Protein AF-A0A7C3HI94-F1 (afdb_monomer_lite)

Foldseek 3Di:
DVVCVVVVHQFEEECPDPDQQVNVVVVPGNHYYPDCPPVVVVCCVVCVVPPPD

Radius of gyration: 11.73 Å; chains: 1; bounding box: 26×27×23 Å

pLDDT: mean 79.42, std 10.22, range [44.16, 88.75]

Secondary structure (DSSP, 8-state):
-HHHHHTT---EEE--SSS-HHHHHTT--SEEES-S--HHHHHHHHHTT----

Structure (mmCIF, N/CA/C/O backbone):
data_AF-A0A7C3HI94-F1
#
_entry.id   AF-A0A7C3HI94-F1
#
loop_
_atom_site.group_PDB
_atom_site.id
_atom_site.type_symbol
_atom_site.label_atom_id
_atom_site.label_alt_id
_atom_site.label_comp_id
_atom_site.label_asym_id
_atom_site.label_entity_id
_atom_site.label_seq_id
_atom_site.pdbx_PDB_ins_code
_atom_site.Cartn_x
_atom_site.Cartn_y
_atom_site.Cartn_z
_atom_site.occupancy
_atom_site.B_iso_or_equiv
_atom_site.auth_seq_id
_atom_site.auth_comp_id
_atom_site.auth_asym_id
_atom_site.auth_atom_id
_atom_site.pdbx_PDB_model_num
ATOM 1 N N . ILE A 1 1 ? 3.239 -5.332 5.126 1.00 72.75 1 ILE A N 1
ATOM 2 C CA . ILE A 1 1 ? 1.805 -5.557 4.799 1.00 72.75 1 ILE A CA 1
ATOM 3 C C . ILE A 1 1 ? 1.075 -6.318 5.913 1.00 72.75 1 ILE A C 1
ATOM 5 O O . ILE A 1 1 ? 0.298 -5.694 6.621 1.00 72.75 1 ILE A O 1
ATOM 9 N N . ARG A 1 2 ? 1.356 -7.611 6.165 1.00 74.62 2 ARG A N 1
ATOM 10 C CA . ARG A 1 2 ? 0.640 -8.384 7.212 1.00 74.62 2 ARG A CA 1
ATOM 11 C C . ARG A 1 2 ? 0.739 -7.799 8.633 1.00 74.62 2 ARG A C 1
ATOM 13 O O . ARG A 1 2 ? -0.250 -7.829 9.350 1.00 74.62 2 ARG A O 1
ATOM 20 N N . CYS A 1 3 ? 1.893 -7.243 9.019 1.00 77.38 3 CYS A N 1
ATOM 21 C CA . CYS A 1 3 ? 2.078 -6.613 10.336 1.00 77.38 3 CYS A CA 1
ATOM 22 C C . CYS A 1 3 ? 1.169 -5.382 10.534 1.00 77.38 3 CYS A C 1
ATOM 24 O O . CYS A 1 3 ? 0.487 -5.281 11.547 1.00 77.38 3 CYS A O 1
ATOM 26 N N . ALA A 1 4 ? 1.074 -4.504 9.527 1.00 77.44 4 ALA A N 1
ATOM 27 C CA . ALA A 1 4 ? 0.185 -3.340 9.563 1.00 77.44 4 ALA A CA 1
ATOM 28 C C . ALA A 1 4 ? -1.288 -3.758 9.711 1.00 77.44 4 ALA A C 1
ATOM 30 O O . ALA A 1 4 ? -1.989 -3.252 10.583 1.00 77.44 4 ALA A O 1
ATOM 31 N N . ARG A 1 5 ? -1.720 -4.777 8.955 1.00 76.38 5 ARG A N 1
ATOM 32 C CA . ARG A 1 5 ? -3.074 -5.338 9.064 1.00 76.38 5 ARG A CA 1
ATOM 33 C C . ARG A 1 5 ? -3.356 -5.937 10.445 1.00 76.38 5 ARG A C 1
ATOM 35 O O . ARG A 1 5 ? -4.435 -5.726 10.988 1.00 76.38 5 ARG A O 1
ATOM 42 N N . ALA A 1 6 ? -2.395 -6.653 11.031 1.00 79.06 6 ALA A N 1
ATOM 43 C CA . ALA A 1 6 ? -2.526 -7.190 12.387 1.00 79.0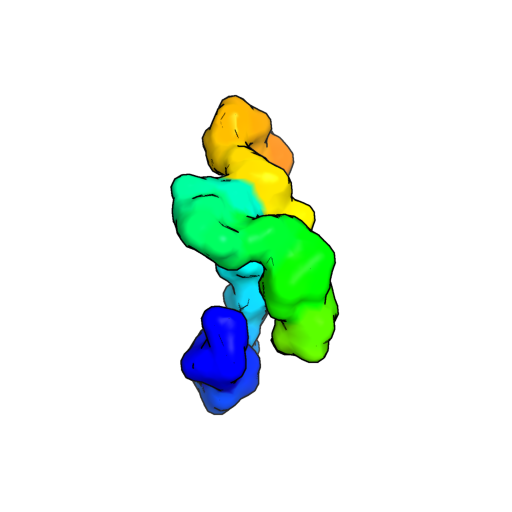6 6 ALA A CA 1
ATOM 44 C C . ALA A 1 6 ? -2.692 -6.075 13.437 1.00 79.06 6 ALA A C 1
ATOM 46 O O . ALA A 1 6 ? -3.436 -6.243 14.399 1.00 79.06 6 ALA A O 1
ATOM 47 N N . GLY A 1 7 ? -2.060 -4.921 13.212 1.00 77.62 7 GLY A N 1
ATOM 48 C CA . GLY A 1 7 ? -2.217 -3.715 14.024 1.00 77.62 7 GLY A CA 1
ATOM 49 C C . GLY A 1 7 ? -3.434 -2.847 13.681 1.00 77.62 7 GLY A C 1
ATOM 50 O O . GLY A 1 7 ? -3.533 -1.752 14.223 1.00 77.62 7 GLY A O 1
ATOM 51 N N . LYS A 1 8 ? -4.336 -3.290 12.786 1.00 75.81 8 LYS A N 1
ATOM 52 C CA . LYS A 1 8 ? -5.454 -2.488 12.237 1.00 75.81 8 LYS A CA 1
ATOM 53 C C . LYS A 1 8 ? -5.020 -1.152 11.606 1.00 75.81 8 LYS A C 1
ATOM 55 O O . LYS A 1 8 ? -5.825 -0.235 11.486 1.00 75.81 8 LYS A O 1
ATOM 60 N N . ALA A 1 9 ? -3.760 -1.041 11.198 1.00 80.88 9 ALA A N 1
ATOM 61 C CA . ALA A 1 9 ? -3.242 0.120 10.490 1.00 80.88 9 ALA A CA 1
ATOM 62 C C . ALA A 1 9 ? -3.485 -0.024 8.981 1.00 80.88 9 ALA A C 1
ATOM 64 O O . ALA A 1 9 ? -3.464 -1.140 8.452 1.00 80.88 9 ALA A O 1
ATOM 65 N N . LYS A 1 10 ? -3.656 1.105 8.279 1.00 82.62 10 LYS A N 1
ATOM 66 C CA . LYS A 1 10 ? -3.726 1.127 6.810 1.00 82.62 10 LYS A CA 1
ATOM 67 C C . LYS A 1 10 ? -2.399 0.649 6.222 1.00 82.62 10 LYS A C 1
ATOM 69 O O . LYS A 1 10 ? -1.335 1.177 6.550 1.00 82.62 10 LYS A O 1
ATOM 74 N N . ALA A 1 11 ? -2.445 -0.366 5.365 1.00 86.25 11 ALA A N 1
ATOM 75 C CA . ALA A 1 11 ? -1.257 -0.952 4.767 1.00 86.25 11 ALA A CA 1
ATOM 76 C C . ALA A 1 11 ? -0.966 -0.310 3.405 1.00 86.25 11 ALA A C 1
ATOM 78 O O . ALA A 1 11 ? -1.519 -0.723 2.389 1.00 86.25 11 ALA A O 1
ATOM 79 N N . VAL A 1 12 ? -0.046 0.653 3.381 1.00 86.62 12 VAL A N 1
ATOM 80 C CA . VAL A 1 12 ? 0.497 1.217 2.137 1.00 86.62 12 VAL A CA 1
ATOM 81 C C . VAL A 1 12 ? 1.728 0.408 1.720 1.00 86.62 12 VAL A C 1
ATOM 83 O O . VAL A 1 12 ? 2.705 0.320 2.466 1.00 86.62 12 VAL A O 1
ATOM 86 N N . ALA A 1 13 ? 1.669 -0.241 0.560 1.00 86.62 13 ALA A N 1
ATOM 87 C CA . ALA A 1 13 ? 2.771 -0.995 -0.026 1.00 86.62 13 ALA A CA 1
ATOM 88 C C . ALA A 1 13 ? 3.413 -0.203 -1.168 1.00 86.62 13 ALA A C 1
ATOM 90 O O . ALA A 1 13 ? 2.717 0.445 -1.945 1.00 86.62 13 ALA A O 1
ATOM 91 N N . VAL A 1 14 ? 4.736 -0.292 -1.291 1.00 87.31 14 VAL A N 1
ATOM 92 C CA . VAL A 1 14 ? 5.488 0.333 -2.381 1.00 87.31 14 VAL A CA 1
ATOM 93 C C . VAL A 1 14 ? 6.444 -0.675 -3.010 1.00 87.31 14 VAL A C 1
ATOM 95 O O . VAL A 1 14 ? 7.188 -1.355 -2.301 1.00 87.31 14 VAL A O 1
ATOM 98 N N . ALA A 1 15 ? 6.422 -0.778 -4.336 1.00 87.00 15 ALA A N 1
ATOM 99 C CA . ALA A 1 15 ? 7.265 -1.671 -5.128 1.00 87.00 15 ALA A CA 1
ATOM 100 C C . ALA A 1 15 ? 8.661 -1.075 -5.405 1.00 87.00 15 ALA A C 1
ATOM 102 O O . ALA A 1 15 ? 9.225 -1.248 -6.477 1.00 87.00 15 ALA A O 1
ATOM 103 N N . SER A 1 16 ? 9.257 -0.399 -4.420 1.00 81.25 16 SER A N 1
ATOM 104 C CA . SER A 1 16 ? 10.578 0.238 -4.550 1.00 81.25 16 SER A CA 1
ATOM 105 C C . SER A 1 16 ? 11.764 -0.719 -4.352 1.00 81.25 16 SER A C 1
ATOM 107 O O . SER A 1 16 ? 12.917 -0.291 -4.379 1.00 81.25 16 SER A O 1
ATOM 109 N N . GLY A 1 17 ? 11.496 -2.007 -4.111 1.00 76.81 17 GLY A N 1
ATOM 110 C CA . GLY A 1 17 ? 12.498 -3.044 -3.856 1.00 76.81 17 GLY A CA 1
ATOM 111 C C . GLY A 1 17 ? 12.426 -4.199 -4.857 1.00 76.81 17 GLY A C 1
ATOM 112 O O . GLY A 1 17 ? 11.931 -4.059 -5.967 1.00 76.81 17 GLY A O 1
ATOM 113 N N . TRP A 1 18 ? 12.893 -5.384 -4.458 1.00 73.38 18 TRP A N 1
ATOM 114 C CA . TRP A 1 18 ? 12.913 -6.572 -5.331 1.00 73.38 18 TRP A CA 1
ATOM 115 C C . TRP A 1 18 ? 11.549 -7.237 -5.556 1.00 73.38 18 TRP A C 1
ATOM 117 O O . TRP A 1 18 ? 11.444 -8.180 -6.339 1.00 73.38 18 TRP A O 1
ATOM 127 N N . HIS A 1 19 ? 10.509 -6.782 -4.861 1.00 77.50 19 HIS A N 1
ATOM 128 C CA . HIS A 1 19 ? 9.158 -7.296 -5.027 1.00 77.50 19 HIS A CA 1
ATOM 129 C C . HIS A 1 19 ? 8.386 -6.414 -5.999 1.00 77.50 19 HIS A C 1
ATOM 131 O O . HIS A 1 19 ? 8.219 -5.220 -5.762 1.00 77.50 19 HIS A O 1
ATOM 137 N N . THR A 1 20 ? 7.896 -7.028 -7.073 1.00 80.81 20 THR A N 1
ATOM 138 C CA . THR A 1 20 ? 7.042 -6.365 -8.055 1.00 80.81 20 THR A CA 1
ATOM 139 C C . THR A 1 20 ? 5.697 -5.986 -7.439 1.00 80.81 20 THR A C 1
ATOM 141 O O . THR A 1 20 ? 5.225 -6.6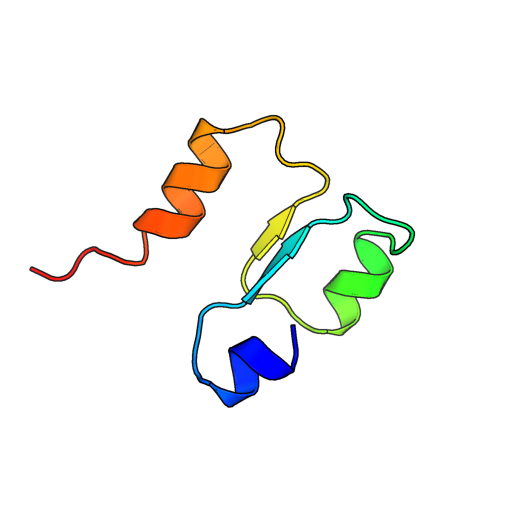20 -6.489 1.00 80.81 20 THR A O 1
ATOM 144 N N . ALA A 1 21 ? 5.046 -4.976 -8.017 1.00 79.69 21 ALA A N 1
ATOM 145 C CA . ALA A 1 21 ? 3.708 -4.551 -7.616 1.00 79.69 21 ALA A CA 1
ATOM 146 C C . ALA A 1 21 ? 2.706 -5.725 -7.605 1.00 79.69 21 ALA A C 1
ATOM 148 O O . ALA A 1 21 ? 1.949 -5.877 -6.650 1.00 79.69 21 ALA A O 1
ATOM 149 N N . ASP A 1 22 ? 2.775 -6.619 -8.597 1.00 78.81 22 ASP A N 1
ATOM 150 C CA . ASP A 1 22 ? 1.938 -7.825 -8.676 1.00 78.81 22 ASP A CA 1
ATOM 151 C C . ASP A 1 22 ? 2.123 -8.764 -7.468 1.00 78.81 22 ASP A C 1
ATOM 153 O O . ASP A 1 22 ? 1.152 -9.202 -6.848 1.00 78.81 22 ASP A O 1
ATOM 157 N N . ALA A 1 23 ? 3.372 -9.000 -7.050 1.00 83.25 23 ALA A N 1
ATOM 158 C CA . ALA A 1 23 ? 3.658 -9.820 -5.877 1.00 83.25 23 ALA A CA 1
ATOM 159 C C . ALA A 1 23 ? 3.112 -9.186 -4.588 1.00 83.25 23 ALA A C 1
ATOM 161 O O . ALA A 1 23 ? 2.664 -9.900 -3.691 1.00 83.25 23 ALA A O 1
ATOM 162 N N . LEU A 1 24 ? 3.127 -7.853 -4.485 1.00 80.88 24 LEU A N 1
ATOM 163 C CA . LEU A 1 24 ? 2.579 -7.124 -3.338 1.00 80.88 24 LEU A CA 1
ATOM 164 C C . LEU A 1 24 ? 1.043 -7.097 -3.354 1.00 80.88 24 LEU A C 1
ATOM 166 O O . LEU A 1 24 ? 0.436 -7.211 -2.288 1.00 80.88 24 LEU A O 1
ATOM 170 N N . ALA A 1 25 ? 0.415 -7.026 -4.531 1.00 82.12 25 ALA A N 1
ATOM 171 C CA . ALA A 1 25 ? -1.039 -7.025 -4.701 1.00 82.12 25 ALA A CA 1
ATOM 172 C C . ALA A 1 25 ? -1.702 -8.293 -4.135 1.00 82.12 25 ALA A C 1
ATOM 174 O O . ALA A 1 25 ? -2.780 -8.219 -3.543 1.00 82.12 25 ALA A O 1
ATOM 175 N N . GLN A 1 26 ? -1.020 -9.441 -4.207 1.00 84.94 26 GLN A N 1
ATOM 176 C CA . GLN A 1 26 ? -1.488 -10.708 -3.624 1.00 84.94 26 GLN A CA 1
ATOM 177 C C . GLN A 1 26 ? -1.681 -10.643 -2.097 1.00 84.94 26 GLN A C 1
ATOM 179 O O . GLN A 1 26 ? -2.451 -11.416 -1.528 1.00 84.94 26 GLN A O 1
ATOM 184 N N . TYR A 1 27 ? -1.016 -9.705 -1.415 1.00 83.44 27 TYR A N 1
ATOM 185 C CA . TYR A 1 27 ? -1.170 -9.484 0.025 1.00 83.44 27 TYR A CA 1
ATOM 186 C C . TYR A 1 27 ? -2.269 -8.470 0.373 1.00 83.44 27 TYR A C 1
ATOM 188 O O . TYR A 1 27 ? -2.437 -8.156 1.554 1.00 83.44 27 TYR A O 1
ATOM 196 N N . GLN A 1 28 ? -3.015 -7.988 -0.629 1.00 79.31 28 GLN A N 1
ATOM 197 C CA . GLN A 1 28 ? -4.126 -7.043 -0.502 1.00 79.31 28 GLN A CA 1
ATOM 198 C C . GLN A 1 28 ? -3.778 -5.790 0.333 1.00 79.31 28 GLN A C 1
ATOM 200 O O . GLN A 1 28 ? -4.408 -5.546 1.364 1.00 79.31 28 GLN A O 1
ATOM 205 N N . PRO A 1 29 ? -2.750 -5.009 -0.033 1.00 83.00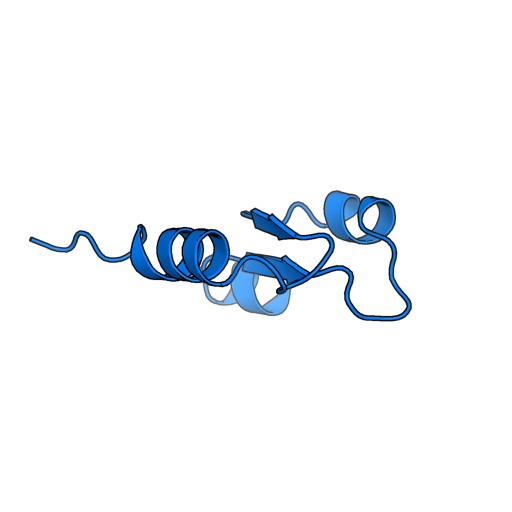 29 PRO A N 1
ATOM 206 C CA . PRO A 1 29 ? -2.514 -3.719 0.608 1.00 83.00 29 PRO A CA 1
ATOM 207 C C . PRO A 1 29 ? -3.687 -2.761 0.336 1.00 83.00 29 PRO A C 1
ATOM 209 O O . PRO A 1 29 ? -4.347 -2.873 -0.693 1.00 83.00 29 PRO A O 1
ATOM 212 N N . ASP A 1 30 ? -3.937 -1.824 1.250 1.00 84.94 30 ASP A N 1
ATOM 213 C CA . ASP A 1 30 ? -4.964 -0.786 1.074 1.00 84.94 30 ASP A CA 1
ATOM 214 C C . ASP A 1 30 ? -4.587 0.174 -0.059 1.00 84.94 30 ASP A C 1
ATOM 216 O O . ASP A 1 30 ? -5.438 0.611 -0.828 1.00 84.94 30 ASP A O 1
ATOM 220 N N . HIS A 1 31 ? -3.291 0.458 -0.189 1.00 86.50 31 HIS A N 1
ATOM 221 C CA . HIS A 1 31 ? -2.737 1.247 -1.282 1.00 86.50 31 HIS A CA 1
ATOM 222 C C . HIS A 1 31 ? -1.453 0.596 -1.788 1.00 86.50 31 HIS A C 1
ATOM 224 O O . HIS A 1 31 ? -0.644 0.116 -0.991 1.00 86.50 31 HIS A O 1
ATOM 230 N N . LEU A 1 32 ? -1.263 0.583 -3.105 1.00 87.31 32 LEU A N 1
ATOM 231 C CA . LEU A 1 32 ? -0.084 0.029 -3.758 1.00 87.31 32 LEU A CA 1
ATOM 232 C C . LEU A 1 32 ? 0.509 1.069 -4.703 1.00 87.31 32 LEU A C 1
ATOM 234 O O . LEU A 1 32 ? -0.159 1.502 -5.635 1.00 87.31 32 LEU A O 1
ATOM 238 N N . PHE A 1 33 ? 1.770 1.414 -4.473 1.00 87.06 33 PHE A N 1
ATOM 239 C CA . PHE A 1 33 ? 2.530 2.343 -5.297 1.00 87.06 33 PHE A CA 1
ATOM 240 C C . PHE A 1 33 ? 3.671 1.626 -6.008 1.00 87.06 33 PHE A C 1
ATOM 242 O O . PHE A 1 33 ? 4.320 0.753 -5.432 1.00 87.06 33 PHE A O 1
ATOM 249 N N . ASP A 1 34 ? 3.946 2.018 -7.248 1.00 84.56 34 ASP A N 1
ATOM 250 C CA . ASP A 1 34 ? 5.131 1.556 -7.975 1.00 84.56 34 ASP A CA 1
ATOM 251 C C . ASP A 1 34 ? 6.403 2.244 -7.445 1.00 84.56 34 ASP A C 1
ATOM 253 O O . ASP A 1 34 ? 7.423 1.607 -7.196 1.00 84.56 34 ASP A O 1
ATOM 257 N N . ASN A 1 35 ? 6.307 3.542 -7.150 1.00 83.56 35 ASN A N 1
ATOM 258 C CA . ASN A 1 35 ? 7.382 4.359 -6.597 1.00 83.56 35 ASN A CA 1
ATOM 259 C C . ASN A 1 35 ? 6.818 5.496 -5.718 1.00 83.56 35 ASN A C 1
ATOM 261 O O . ASN A 1 35 ? 5.608 5.684 -5.638 1.00 83.56 35 ASN A O 1
ATOM 265 N N . LEU A 1 36 ? 7.701 6.241 -5.043 1.00 85.88 36 LEU A N 1
ATOM 266 C CA . LEU A 1 36 ? 7.342 7.406 -4.212 1.00 85.88 36 LEU A CA 1
ATOM 267 C C . LEU A 1 36 ? 7.673 8.741 -4.897 1.00 85.88 36 LEU A C 1
ATOM 269 O O . LEU A 1 36 ? 7.889 9.742 -4.217 1.00 85.88 36 LEU A O 1
ATOM 273 N N . SER A 1 37 ? 7.794 8.761 -6.226 1.00 87.19 37 SER A N 1
ATOM 274 C CA . SER A 1 37 ? 8.142 9.988 -6.947 1.00 87.19 37 SER A CA 1
ATOM 275 C C . SER A 1 37 ? 7.028 11.028 -6.858 1.00 87.19 37 SER A C 1
ATOM 277 O O . SER A 1 37 ? 7.319 12.219 -6.752 1.00 87.19 37 SER A O 1
ATOM 279 N N . ASP A 1 38 ? 5.770 10.586 -6.825 1.00 85.88 38 ASP A N 1
ATOM 280 C CA . ASP A 1 38 ? 4.618 11.473 -6.694 1.00 85.88 38 ASP A CA 1
ATOM 281 C C . ASP A 1 38 ? 4.315 11.774 -5.220 1.00 85.88 38 ASP A C 1
ATOM 283 O O . ASP A 1 38 ? 3.509 11.128 -4.548 1.00 85.88 38 ASP A O 1
ATOM 287 N N . THR A 1 39 ? 5.061 12.734 -4.675 1.00 87.00 39 THR A N 1
ATOM 288 C CA . THR A 1 39 ? 5.019 13.040 -3.238 1.00 87.00 39 THR A CA 1
ATOM 289 C C . THR A 1 39 ? 3.644 13.573 -2.821 1.00 87.00 39 THR A C 1
ATOM 291 O O . THR A 1 39 ? 3.185 13.272 -1.721 1.00 87.00 39 THR A O 1
ATOM 294 N N . GLU A 1 40 ? 2.956 14.319 -3.690 1.00 88.56 40 GLU A N 1
ATOM 295 C CA . GLU A 1 40 ? 1.613 14.842 -3.407 1.00 88.56 40 GLU A CA 1
ATOM 296 C C . GLU A 1 40 ? 0.574 13.722 -3.285 1.00 88.56 40 GLU A C 1
ATOM 298 O O . GLU A 1 40 ? -0.220 13.717 -2.341 1.00 88.56 40 GLU A O 1
ATOM 303 N N . GLU A 1 41 ? 0.602 12.736 -4.186 1.00 85.44 41 GLU A N 1
ATOM 304 C CA . GLU A 1 41 ? -0.283 11.571 -4.125 1.00 85.44 41 GLU A CA 1
ATOM 305 C C . GLU A 1 41 ? -0.012 10.698 -2.888 1.00 85.44 41 GLU A C 1
ATOM 307 O O . GLU A 1 41 ? -0.948 10.247 -2.213 1.00 85.44 41 GLU A O 1
ATOM 312 N N . VAL A 1 42 ? 1.263 10.518 -2.529 1.00 87.69 42 VAL A N 1
ATOM 313 C CA . VAL A 1 42 ? 1.664 9.786 -1.319 1.00 87.69 42 VAL A CA 1
ATOM 314 C C . VAL A 1 42 ? 1.168 10.504 -0.064 1.00 87.69 42 VAL A C 1
ATOM 316 O O . VAL A 1 42 ? 0.561 9.872 0.801 1.00 87.69 42 VAL A O 1
ATOM 319 N N . LEU A 1 43 ? 1.370 11.821 0.034 1.00 88.75 43 LEU A N 1
ATOM 320 C CA . LEU A 1 43 ? 0.892 12.621 1.163 1.00 88.75 43 LEU A CA 1
ATOM 321 C C . LEU A 1 43 ? -0.632 12.573 1.264 1.00 88.75 43 LEU A C 1
ATOM 323 O O . LEU A 1 43 ? -1.157 12.319 2.345 1.00 88.75 43 LEU A O 1
ATOM 327 N N . ARG A 1 44 ? -1.350 12.727 0.146 1.00 87.12 44 ARG A N 1
ATOM 328 C CA . ARG A 1 44 ? -2.809 12.580 0.121 1.00 87.12 44 ARG A CA 1
ATOM 329 C C . ARG A 1 44 ? -3.227 11.209 0.635 1.00 87.12 44 ARG A C 1
ATOM 331 O O . ARG A 1 44 ? -4.152 11.124 1.421 1.00 87.12 44 ARG A O 1
ATOM 338 N N . THR A 1 45 ? -2.539 10.145 0.251 1.00 86.25 45 THR A N 1
ATOM 339 C CA . THR A 1 45 ? -2.887 8.785 0.681 1.00 86.25 45 THR A CA 1
ATOM 340 C C . THR A 1 45 ? -2.608 8.540 2.165 1.00 86.25 45 THR A C 1
ATOM 342 O O . THR A 1 45 ? -3.395 7.881 2.846 1.00 86.25 45 THR A O 1
ATOM 345 N N . LEU A 1 46 ? -1.512 9.095 2.688 1.00 83.31 46 LEU A N 1
ATOM 346 C CA . LEU A 1 46 ? -1.155 8.999 4.104 1.00 83.31 46 LEU A CA 1
ATOM 347 C C . LEU A 1 46 ? -2.093 9.830 4.992 1.00 83.31 46 LEU A C 1
ATOM 349 O O . LEU A 1 46 ? -2.495 9.360 6.056 1.00 83.31 46 LEU A O 1
ATOM 353 N N . PHE A 1 47 ? -2.467 11.032 4.546 1.00 82.62 47 PHE A N 1
ATOM 354 C CA . PHE A 1 47 ? -3.236 11.998 5.335 1.00 82.62 47 PHE A CA 1
ATOM 355 C C . PHE A 1 47 ? -4.741 12.027 5.035 1.00 82.62 47 PHE A C 1
ATOM 357 O O . PHE A 1 47 ? -5.490 12.482 5.885 1.00 82.62 47 PHE A O 1
ATOM 364 N N . ALA A 1 48 ? -5.235 11.451 3.932 1.00 69.06 48 ALA A N 1
ATOM 365 C CA . ALA A 1 48 ? -6.681 11.257 3.699 1.00 69.06 48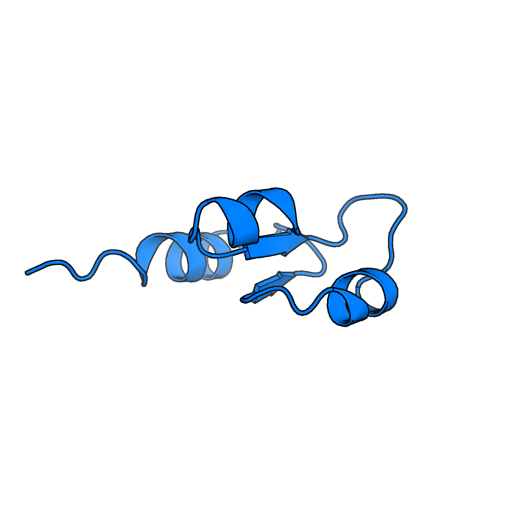 ALA A CA 1
ATOM 366 C C . ALA A 1 48 ? -7.312 10.238 4.667 1.00 69.06 48 ALA A C 1
ATOM 368 O O . ALA A 1 48 ? -8.505 9.965 4.628 1.00 69.06 48 ALA A O 1
ATOM 369 N N . ALA A 1 49 ? -6.507 9.603 5.522 1.00 59.47 49 ALA A N 1
ATOM 370 C CA . ALA A 1 49 ? -6.993 8.834 6.658 1.00 59.47 49 ALA A CA 1
ATOM 371 C C . ALA A 1 49 ? -7.271 9.691 7.901 1.00 59.47 49 ALA A C 1
ATOM 373 O O . ALA A 1 49 ? -7.888 9.177 8.824 1.00 59.47 49 ALA A O 1
ATOM 374 N N . GLN A 1 50 ? -6.781 10.933 7.929 1.00 54.16 50 GLN A N 1
ATOM 375 C CA . GLN A 1 50 ? -6.861 11.857 9.056 1.00 54.16 50 GLN A CA 1
ATOM 376 C C . GLN A 1 50 ? -7.807 13.009 8.704 1.00 54.16 50 GLN A C 1
ATOM 378 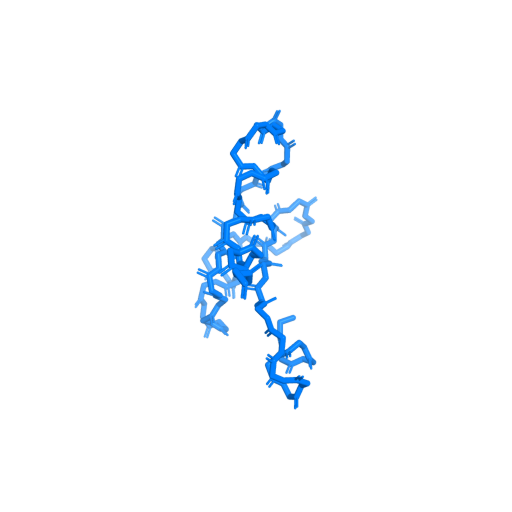O O . GLN A 1 50 ? -7.412 14.167 8.628 1.00 54.16 50 GLN A O 1
ATOM 383 N N . GLU A 1 51 ? -9.064 12.665 8.453 1.00 51.38 51 GLU A N 1
ATOM 384 C CA . GLU A 1 51 ? -10.193 13.587 8.590 1.00 51.38 51 GLU A CA 1
ATOM 385 C C . GLU A 1 51 ? -10.930 13.167 9.869 1.00 51.38 51 GLU A C 1
ATOM 387 O O . GLU A 1 51 ? -12.053 12.673 9.837 1.00 51.38 51 GLU A O 1
ATOM 392 N N . ASP A 1 52 ? -10.221 13.249 10.996 1.00 48.00 52 ASP A N 1
ATOM 393 C CA . ASP A 1 52 ? -10.833 13.264 12.320 1.00 48.00 52 ASP A CA 1
ATOM 394 C C . ASP A 1 52 ? -11.219 14.731 12.592 1.00 48.00 52 ASP A C 1
AT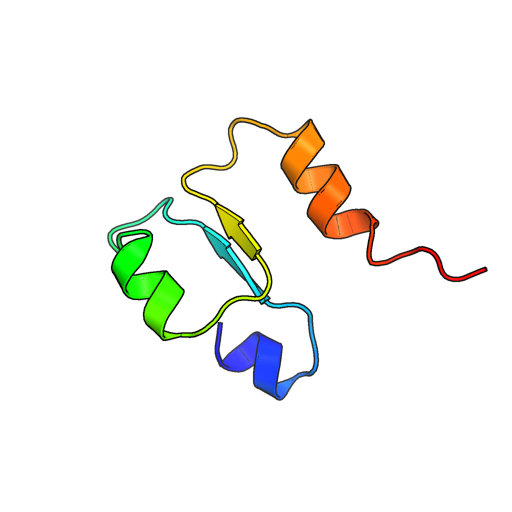OM 396 O O . ASP A 1 52 ? -10.347 15.558 12.875 1.00 48.00 52 ASP A O 1
ATOM 400 N N . ASP A 1 53 ? -12.504 15.044 12.395 1.00 44.16 53 ASP A N 1
ATOM 401 C CA . ASP A 1 53 ? -13.191 16.230 12.940 1.00 44.16 53 ASP A CA 1
ATOM 402 C C . ASP A 1 53 ? -13.304 16.128 14.472 1.00 44.16 53 ASP A C 1
ATOM 404 O O . ASP A 1 53 ? -13.671 15.032 14.968 1.00 44.16 53 ASP A O 1
#

Sequence (53 aa):
IRCARAGKAKAVAVASGWHTADALAQYQPDHLFDNLSDTEEVLRTLFAAQEDD